Protein AF-A0A0G4Q6E0-F1 (afdb_monomer)

Solvent-accessible surface area (backbone atoms only — not comparable to full-atom values): 7540 Å² total; per-residue (Å²): 118,70,74,59,58,55,54,55,53,54,53,51,54,59,53,60,70,66,65,70,66,86,68,50,73,67,56,51,50,53,52,49,54,53,52,50,50,53,50,50,51,50,53,50,53,58,53,57,72,59,36,52,79,73,38,80,75,45,72,81,55,97,50,34,34,29,30,44,31,79,20,40,100,89,38,80,24,28,22,29,42,37,28,70,86,79,67,46,70,47,79,76,41,99,33,49,51,84,78,63,84,78,82,88,77,86,81,61,96,55,90,90,60,80,91,73,82,85,53,84,84,130

Organism: NCBI:txid102862

Foldseek 3Di:
DVVVVVVVVVVVVVVVVVPPDDDDPVVVVVVVVVVVVVVVVVVVVVLQVQWDDWDFLADPDPFWTKTFTSDHPVGQGFIWITGNVVRDIDTDGPGDPNPDPDDQDDPDPDDPDDDDDDDDDD

Structure (mmCIF, N/CA/C/O backbone):
data_AF-A0A0G4Q6E0-F1
#
_entry.id   AF-A0A0G4Q6E0-F1
#
loop_
_atom_site.group_PDB
_atom_site.id
_atom_site.type_symbol
_atom_site.label_atom_id
_atom_site.label_alt_id
_atom_site.label_comp_id
_atom_site.label_asym_id
_atom_site.label_entity_id
_atom_site.label_seq_id
_atom_site.pdbx_PDB_ins_code
_atom_site.Cartn_x
_atom_site.Cartn_y
_atom_site.Cartn_z
_atom_site.occupancy
_atom_site.B_iso_or_equiv
_atom_site.auth_seq_id
_atom_site.auth_comp_id
_atom_site.auth_asym_id
_atom_site.auth_atom_id
_atom_site.pdbx_PDB_model_num
ATOM 1 N N . MET A 1 1 ? 33.350 49.111 47.808 1.00 51.72 1 MET A N 1
ATOM 2 C CA . MET A 1 1 ? 31.982 48.621 47.494 1.00 51.72 1 MET A CA 1
ATOM 3 C C . MET A 1 1 ? 31.881 47.788 46.207 1.00 51.72 1 MET A C 1
ATOM 5 O O . MET A 1 1 ? 31.004 46.934 46.146 1.00 51.72 1 MET A O 1
ATOM 9 N N . LEU A 1 2 ? 32.771 47.950 45.215 1.00 49.44 2 LEU A N 1
ATOM 10 C CA . LEU A 1 2 ? 32.735 47.181 43.955 1.00 49.44 2 LEU A CA 1
ATOM 11 C C . LEU A 1 2 ? 33.018 45.670 44.136 1.00 49.44 2 LEU A C 1
ATOM 13 O O . LEU A 1 2 ? 32.355 44.832 43.535 1.00 49.44 2 LEU A O 1
ATOM 17 N N . LEU A 1 3 ? 33.934 45.310 45.045 1.00 49.59 3 LEU A N 1
ATOM 18 C CA . LEU A 1 3 ? 34.341 43.916 45.288 1.00 49.59 3 LEU A CA 1
ATOM 19 C C . LEU A 1 3 ? 33.237 43.046 45.931 1.00 49.59 3 LEU A C 1
ATOM 21 O O . LEU A 1 3 ? 33.205 41.835 45.734 1.00 49.59 3 LEU A O 1
ATOM 25 N N . HIS A 1 4 ? 32.314 43.656 46.685 1.00 48.09 4 HIS A N 1
ATOM 26 C CA . HIS A 1 4 ? 31.162 42.956 47.271 1.00 48.09 4 HIS A CA 1
ATOM 27 C C . HIS A 1 4 ? 30.091 42.647 46.216 1.00 48.09 4 HIS A C 1
ATOM 29 O O . HIS A 1 4 ? 29.532 41.556 46.215 1.00 48.09 4 HIS A O 1
ATOM 35 N N . ARG A 1 5 ? 29.851 43.562 45.267 1.00 51.72 5 ARG A N 1
ATOM 36 C CA . ARG A 1 5 ? 28.862 43.379 44.189 1.00 51.72 5 ARG A CA 1
ATOM 37 C C . ARG A 1 5 ? 29.201 42.191 43.276 1.00 51.72 5 ARG A C 1
ATOM 39 O O . ARG A 1 5 ? 28.297 41.476 42.862 1.00 51.72 5 ARG A O 1
ATOM 46 N N . ILE A 1 6 ? 30.489 41.940 43.030 1.00 54.41 6 ILE A N 1
ATOM 47 C CA . ILE A 1 6 ? 30.963 40.829 42.186 1.00 54.41 6 ILE A CA 1
ATOM 48 C C . ILE A 1 6 ? 30.814 39.472 42.900 1.00 54.41 6 ILE A C 1
ATOM 50 O O . ILE A 1 6 ? 30.356 38.507 42.291 1.00 54.41 6 ILE A O 1
ATOM 54 N N . LYS A 1 7 ? 31.122 39.400 44.205 1.00 53.53 7 LYS A N 1
ATOM 55 C CA . LYS A 1 7 ? 31.004 38.160 44.997 1.00 53.53 7 LYS A CA 1
ATOM 56 C C . LYS A 1 7 ? 29.558 37.680 45.147 1.00 53.53 7 LYS A C 1
ATOM 58 O O . LYS A 1 7 ? 29.312 36.485 45.028 1.00 53.53 7 LYS A O 1
ATOM 63 N N . PHE A 1 8 ? 28.607 38.594 45.351 1.00 56.28 8 PHE A N 1
ATOM 64 C CA . PHE A 1 8 ? 27.185 38.239 45.437 1.00 56.28 8 PHE A CA 1
ATOM 65 C C . PHE A 1 8 ? 26.609 37.785 44.090 1.00 56.28 8 PHE A C 1
ATOM 67 O O . PHE A 1 8 ? 25.818 36.847 44.059 1.00 56.28 8 PHE A O 1
ATOM 74 N N . SER A 1 9 ? 27.045 38.394 42.982 1.00 55.56 9 SER A N 1
ATOM 75 C CA . SER A 1 9 ? 26.592 38.008 41.640 1.00 55.56 9 SER A CA 1
ATOM 76 C C . SER A 1 9 ? 27.061 36.595 41.259 1.00 55.56 9 SER A C 1
ATOM 78 O O . SER A 1 9 ? 26.274 35.787 40.774 1.00 55.56 9 SER A O 1
ATOM 80 N N . LEU A 1 10 ? 28.316 36.246 41.571 1.00 56.19 10 LEU A N 1
ATOM 81 C CA . LEU A 1 10 ? 28.846 34.892 41.355 1.00 56.19 10 LEU A CA 1
ATOM 82 C C . LEU A 1 10 ? 28.167 33.840 42.251 1.00 56.19 10 LEU A C 1
ATOM 84 O O . LEU A 1 10 ? 27.882 32.742 41.778 1.00 56.19 10 LEU A O 1
ATOM 88 N N . LEU A 1 11 ? 27.847 34.173 43.509 1.00 57.12 11 LEU A N 1
ATOM 89 C CA . LEU A 1 11 ? 27.138 33.259 44.419 1.00 57.12 11 LEU A CA 1
ATOM 90 C C . LEU A 1 11 ? 25.720 32.920 43.925 1.00 57.12 11 LEU A C 1
ATOM 92 O O . LEU A 1 11 ? 25.272 31.781 44.056 1.00 57.12 11 LEU A O 1
ATOM 96 N N . PHE A 1 12 ? 25.023 33.896 43.336 1.00 56.38 12 PHE A N 1
ATOM 97 C CA . PHE A 1 12 ? 23.688 33.692 42.772 1.00 56.38 12 PHE A CA 1
ATOM 98 C C . PHE A 1 12 ? 23.707 32.781 41.539 1.00 56.38 12 PHE A C 1
ATOM 100 O O . PHE A 1 12 ? 22.831 31.929 41.401 1.00 56.38 12 PHE A O 1
ATOM 107 N N . ILE A 1 13 ? 24.722 32.908 40.680 1.00 56.03 13 ILE A N 1
ATOM 108 C CA . ILE A 1 13 ? 24.857 32.077 39.475 1.00 56.03 13 ILE A CA 1
ATOM 109 C C . ILE A 1 13 ? 25.169 30.617 39.847 1.00 56.03 13 ILE A C 1
ATOM 111 O O . ILE A 1 13 ? 24.538 29.711 39.308 1.00 56.03 13 ILE A O 1
ATOM 115 N N . PHE A 1 14 ? 26.058 30.375 40.820 1.00 53.25 14 PHE A N 1
ATOM 116 C CA . PHE A 1 14 ? 26.365 29.015 41.294 1.00 53.25 14 PHE A CA 1
ATOM 117 C C . PHE A 1 14 ? 25.177 28.337 41.999 1.00 53.25 14 PHE A C 1
ATOM 119 O O . PHE A 1 14 ? 24.972 27.134 41.838 1.00 53.25 14 PHE A O 1
ATOM 126 N N . SER A 1 15 ? 24.366 29.100 42.741 1.00 53.88 15 SER A N 1
ATOM 127 C CA . SER A 1 15 ? 23.133 28.594 43.363 1.00 53.88 15 SER A CA 1
ATOM 128 C C . SER A 1 15 ? 22.083 28.207 42.313 1.00 53.88 15 SER A C 1
ATOM 130 O O . SER A 1 15 ? 21.499 27.126 42.383 1.00 53.88 15 SER A O 1
ATOM 132 N N . ALA A 1 16 ? 21.902 29.032 41.274 1.00 53.16 16 ALA A N 1
ATOM 133 C CA . ALA A 1 16 ? 20.929 28.770 40.215 1.00 53.16 16 ALA A CA 1
ATOM 134 C C . ALA A 1 16 ? 21.258 27.512 39.385 1.00 53.16 16 ALA A C 1
ATOM 136 O O . ALA A 1 16 ? 20.342 26.818 38.949 1.00 53.16 16 ALA A O 1
ATOM 137 N N . THR A 1 17 ? 22.540 27.164 39.213 1.00 55.22 17 THR A N 1
ATOM 138 C CA . THR A 1 17 ? 22.948 25.932 38.509 1.00 55.22 17 THR A CA 1
ATOM 139 C C . THR A 1 17 ? 22.796 24.648 39.330 1.00 55.22 17 THR A C 1
ATOM 141 O O . THR A 1 17 ? 22.847 23.566 38.756 1.00 55.22 17 THR A O 1
ATOM 144 N N . LEU A 1 18 ? 22.604 24.743 40.652 1.00 49.38 18 LEU A N 1
ATOM 145 C CA . LEU A 1 18 ? 22.379 23.586 41.535 1.00 49.38 18 LEU A CA 1
ATOM 146 C C . LEU A 1 18 ? 20.887 23.263 41.734 1.00 49.38 18 LEU A C 1
ATOM 148 O O . LEU A 1 18 ? 20.552 22.208 42.267 1.00 49.38 18 LEU A O 1
ATOM 152 N N . LEU A 1 19 ? 19.990 24.155 41.299 1.00 48.94 19 LEU A N 1
ATOM 153 C CA . LEU A 1 19 ? 18.532 24.015 41.407 1.00 48.94 19 LEU A CA 1
ATOM 154 C C . LEU A 1 19 ? 17.880 23.288 40.217 1.00 48.94 19 LEU A C 1
ATOM 156 O O . LEU A 1 19 ? 16.662 23.110 40.205 1.00 48.94 19 LEU A O 1
ATOM 160 N N . THR A 1 20 ? 18.656 22.801 39.244 1.00 58.06 20 THR A N 1
ATOM 161 C CA . THR A 1 20 ? 18.183 21.789 38.287 1.00 58.06 20 THR A CA 1
ATOM 162 C C . THR A 1 20 ? 18.059 20.454 39.022 1.00 58.06 20 THR A C 1
ATOM 164 O O . THR A 1 20 ? 18.972 19.634 39.049 1.00 58.06 20 THR A O 1
ATOM 167 N N . GLY A 1 21 ? 16.926 20.284 39.707 1.00 60.31 21 GLY A N 1
ATOM 168 C CA . GLY A 1 21 ? 16.649 19.168 40.604 1.00 60.31 21 GLY A CA 1
ATOM 169 C C . GLY A 1 21 ? 17.029 17.799 40.033 1.00 60.31 21 GLY A C 1
ATOM 170 O O . GLY A 1 21 ? 16.817 17.499 38.856 1.00 60.31 21 GLY A O 1
ATOM 171 N N . CYS A 1 22 ? 17.573 16.944 40.899 1.00 71.94 22 CYS A N 1
ATOM 172 C CA . CYS A 1 22 ? 17.751 15.523 40.629 1.00 71.94 22 CYS A CA 1
ATOM 173 C C . CYS A 1 22 ? 16.391 14.885 40.324 1.00 71.94 22 CYS A C 1
ATOM 175 O O . CYS A 1 22 ? 15.681 14.466 41.233 1.00 71.94 22 CYS A O 1
ATOM 177 N N . LEU A 1 23 ? 16.043 14.794 39.041 1.00 76.19 23 LEU A N 1
ATOM 178 C CA . LEU A 1 23 ? 14.907 13.998 38.585 1.00 76.19 23 LEU A CA 1
ATOM 179 C C . LEU A 1 23 ? 15.029 12.570 39.131 1.00 76.19 23 LEU A C 1
ATOM 181 O O . LEU A 1 23 ? 16.123 11.985 39.126 1.00 76.19 23 LEU A O 1
ATOM 185 N N . SER A 1 24 ? 13.908 11.996 39.559 1.00 84.31 24 SER A N 1
ATOM 186 C CA . SER A 1 24 ? 13.842 10.582 39.913 1.00 84.31 24 SER A CA 1
ATOM 187 C C . SER A 1 24 ? 14.212 9.721 38.701 1.00 84.31 24 SER A C 1
ATOM 189 O O . SER A 1 24 ? 14.048 10.122 37.545 1.00 84.31 24 SER A O 1
ATOM 191 N N . LEU A 1 25 ? 14.698 8.500 38.940 1.00 86.12 25 LEU A N 1
ATOM 192 C CA . LEU A 1 25 ? 15.030 7.568 37.852 1.00 86.12 25 LEU A CA 1
ATOM 193 C C . LEU A 1 25 ? 13.840 7.336 36.907 1.00 86.12 25 LEU A C 1
ATOM 195 O O . LEU A 1 25 ? 14.031 7.209 35.699 1.00 86.12 25 LEU A O 1
ATOM 199 N N . LYS A 1 26 ? 12.614 7.348 37.446 1.00 88.44 26 LYS A N 1
ATOM 200 C CA . LYS A 1 26 ? 11.374 7.201 36.679 1.00 88.44 26 LYS A CA 1
ATOM 201 C C . LYS A 1 26 ? 11.140 8.379 35.730 1.00 88.44 26 LYS A C 1
ATOM 203 O O . LYS A 1 26 ? 10.820 8.161 34.567 1.00 88.44 26 LYS A O 1
ATOM 208 N N . GLU A 1 27 ? 11.332 9.609 36.199 1.00 90.81 27 GLU A N 1
ATOM 209 C CA . GLU A 1 27 ? 11.192 10.811 35.365 1.00 90.81 27 GLU A CA 1
ATOM 210 C C . GLU A 1 27 ? 12.275 10.867 34.285 1.00 90.81 27 GLU A C 1
ATOM 212 O O . GLU A 1 27 ? 11.970 11.137 33.125 1.00 90.81 27 GLU A O 1
ATOM 217 N N . LYS A 1 28 ? 13.524 10.517 34.625 1.00 89.44 28 LYS A N 1
ATOM 218 C CA . LYS A 1 28 ? 14.618 10.418 33.642 1.00 89.44 28 LYS A CA 1
ATOM 219 C C . LYS A 1 28 ? 14.318 9.384 32.555 1.00 89.44 28 LYS A C 1
ATOM 221 O O . LYS A 1 28 ? 14.545 9.657 31.380 1.00 89.44 28 LYS A O 1
ATOM 226 N N . ALA A 1 29 ? 13.786 8.219 32.930 1.00 91.94 29 ALA A N 1
ATOM 227 C CA . ALA A 1 29 ? 13.405 7.177 31.978 1.00 91.94 29 ALA A CA 1
ATOM 228 C C . ALA A 1 29 ? 12.250 7.617 31.064 1.00 91.94 29 ALA A C 1
ATOM 230 O O . ALA A 1 29 ? 12.307 7.376 29.861 1.00 91.94 29 ALA A O 1
ATOM 231 N N . ALA A 1 30 ? 11.236 8.299 31.610 1.00 94.19 30 ALA A N 1
ATOM 232 C CA . ALA A 1 30 ? 10.120 8.825 30.825 1.00 94.19 30 ALA A CA 1
ATOM 233 C C . ALA A 1 30 ? 10.578 9.888 29.813 1.00 94.19 30 ALA A C 1
ATOM 235 O O . ALA A 1 30 ? 10.210 9.816 28.643 1.00 94.19 30 ALA A O 1
ATOM 236 N N . ILE A 1 31 ? 11.438 10.821 30.236 1.00 93.94 31 ILE A N 1
ATOM 237 C CA . ILE A 1 31 ? 12.017 11.842 29.350 1.00 93.94 31 ILE A CA 1
ATOM 238 C C . ILE A 1 31 ? 12.843 11.187 28.242 1.00 93.94 31 ILE A C 1
ATOM 240 O O . ILE A 1 31 ? 12.679 11.541 27.077 1.00 93.94 31 ILE A O 1
ATOM 244 N N . LYS A 1 32 ? 13.687 10.203 28.579 1.00 95.06 32 LYS A N 1
ATOM 245 C CA . LYS A 1 32 ? 14.478 9.474 27.583 1.00 95.06 32 LYS A CA 1
ATOM 246 C C . LYS A 1 32 ? 13.589 8.742 26.576 1.00 95.06 32 LYS A C 1
ATOM 248 O O . LYS A 1 32 ? 13.855 8.817 25.386 1.00 95.06 32 LYS A O 1
ATOM 253 N N . ALA A 1 33 ? 12.531 8.066 27.025 1.00 95.81 33 ALA A N 1
ATOM 254 C CA . ALA A 1 33 ? 11.618 7.362 26.125 1.00 95.81 33 ALA A CA 1
ATOM 255 C C . ALA A 1 33 ? 10.920 8.318 25.145 1.00 95.81 33 ALA A C 1
ATOM 257 O O . ALA A 1 33 ? 10.745 7.984 23.975 1.00 95.81 33 ALA A O 1
ATOM 258 N N . GLU A 1 34 ? 10.544 9.512 25.604 1.00 96.31 34 GLU A N 1
ATOM 259 C CA . GLU A 1 34 ? 9.942 10.523 24.736 1.00 96.31 34 GLU A CA 1
ATOM 260 C C . GLU A 1 34 ? 10.963 11.105 23.747 1.00 96.31 34 GLU A C 1
ATOM 262 O O . GLU A 1 34 ? 10.671 11.231 22.560 1.00 96.31 34 GLU A O 1
ATOM 267 N N . GLN A 1 35 ? 12.193 11.368 24.200 1.00 96.12 35 GLN A N 1
ATOM 268 C CA . GLN A 1 35 ? 13.301 11.764 23.325 1.00 96.12 35 GLN A CA 1
ATOM 269 C C . GLN A 1 35 ? 13.605 10.696 22.264 1.00 96.12 35 GLN A C 1
ATOM 271 O O . GLN A 1 35 ? 13.754 11.034 21.092 1.00 96.12 35 GLN A O 1
ATOM 276 N N . ASP A 1 36 ? 13.634 9.418 22.649 1.00 97.00 36 ASP A N 1
ATOM 277 C CA . ASP A 1 36 ? 13.865 8.294 21.739 1.00 97.00 36 ASP A CA 1
ATOM 278 C C . ASP A 1 36 ? 12.747 8.206 20.680 1.00 97.00 36 ASP A C 1
ATOM 280 O O . ASP A 1 36 ? 13.034 7.988 19.505 1.00 97.00 36 ASP A O 1
ATOM 284 N N . LYS A 1 37 ? 11.476 8.435 21.048 1.00 97.44 37 LYS A N 1
ATOM 285 C CA . LYS A 1 37 ? 10.360 8.496 20.083 1.00 97.44 37 LYS A CA 1
ATOM 286 C C . LYS A 1 37 ? 10.498 9.660 19.106 1.00 97.44 37 LYS A C 1
ATOM 288 O O . LYS A 1 37 ? 10.272 9.472 17.912 1.00 97.44 37 LYS A O 1
ATOM 293 N N . ILE A 1 38 ? 10.855 10.848 19.598 1.00 96.69 38 ILE A N 1
ATOM 294 C CA . ILE A 1 38 ? 11.080 12.033 18.756 1.00 96.69 38 ILE A CA 1
ATOM 295 C C . ILE A 1 38 ? 12.213 11.755 17.764 1.00 96.69 38 ILE A C 1
ATOM 297 O O . ILE A 1 38 ? 12.085 12.044 16.574 1.00 96.69 38 ILE A O 1
ATOM 301 N N . GLU A 1 39 ? 13.299 11.142 18.230 1.00 96.88 39 GLU A N 1
ATOM 302 C CA . GLU A 1 39 ? 14.429 10.780 17.379 1.00 96.88 39 GLU A CA 1
ATOM 303 C C . GLU A 1 39 ? 14.049 9.698 16.357 1.00 96.88 39 GLU A C 1
ATOM 305 O O . GLU A 1 39 ? 14.358 9.838 15.176 1.00 96.88 39 GLU A O 1
ATOM 310 N N . GLN A 1 40 ? 13.285 8.673 16.747 1.00 96.50 40 GLN A N 1
ATOM 311 C CA . GLN A 1 40 ? 12.748 7.680 15.808 1.00 96.50 40 GLN A CA 1
ATOM 312 C C . GLN A 1 40 ? 11.854 8.320 14.738 1.00 96.50 40 GLN A C 1
ATOM 314 O O . GLN A 1 40 ? 11.960 7.982 13.559 1.00 96.50 40 GLN A O 1
ATOM 319 N N . GLN A 1 41 ? 10.991 9.267 15.118 1.00 96.31 41 GLN A N 1
ATOM 320 C CA . GLN A 1 41 ? 10.158 10.008 14.169 1.00 96.31 41 GLN A CA 1
ATOM 321 C C . GLN A 1 41 ? 11.005 10.849 13.212 1.00 96.31 41 GLN A C 1
ATOM 323 O O . GLN A 1 41 ? 10.724 10.873 12.012 1.00 96.31 41 GLN A O 1
ATOM 328 N N . ARG A 1 42 ? 12.062 11.496 13.714 1.00 96.62 42 ARG A N 1
ATOM 329 C CA . ARG A 1 42 ? 13.015 12.255 12.898 1.00 96.62 42 ARG A CA 1
ATOM 330 C C . ARG A 1 42 ? 13.724 11.354 11.892 1.00 96.62 42 ARG A C 1
ATOM 332 O O . ARG A 1 42 ? 13.744 11.668 10.705 1.00 96.62 42 ARG A O 1
ATOM 339 N N . GLN A 1 43 ? 14.253 10.222 12.344 1.00 94.94 43 GLN A N 1
ATOM 340 C CA . GLN A 1 43 ? 14.925 9.247 11.486 1.00 94.94 43 GLN A CA 1
ATOM 341 C C . GLN A 1 43 ? 13.978 8.687 10.424 1.00 94.94 43 GLN A C 1
ATOM 343 O O . GLN A 1 43 ? 14.348 8.601 9.254 1.00 94.94 43 GLN A O 1
ATOM 348 N N . LEU A 1 44 ? 12.734 8.372 10.798 1.00 91.88 44 LEU A N 1
ATOM 349 C CA . LEU A 1 44 ? 11.711 7.934 9.852 1.00 91.88 44 LEU A CA 1
ATOM 350 C C . LEU A 1 44 ? 11.369 9.030 8.831 1.00 91.88 44 LEU A C 1
ATOM 352 O O . LEU A 1 44 ? 11.169 8.724 7.656 1.00 91.88 44 LEU A O 1
ATOM 356 N N . ALA A 1 45 ? 11.310 10.297 9.246 1.00 94.38 45 ALA A N 1
ATOM 357 C CA . ALA A 1 45 ? 11.060 11.420 8.346 1.00 94.38 45 ALA A CA 1
ATOM 358 C C . ALA A 1 45 ? 12.208 11.621 7.346 1.00 94.38 45 ALA A C 1
ATOM 360 O O . ALA A 1 45 ? 11.948 11.799 6.158 1.00 94.38 45 ALA A O 1
ATOM 361 N N . GLU A 1 46 ? 13.465 11.537 7.791 1.00 94.44 46 GLU A N 1
ATOM 362 C CA . GLU A 1 46 ? 14.623 11.579 6.891 1.00 94.44 46 GLU A CA 1
ATOM 363 C C . GLU A 1 46 ? 14.644 10.376 5.942 1.00 94.44 46 GLU A C 1
ATOM 365 O O . GLU A 1 46 ? 14.849 10.545 4.742 1.00 94.44 46 GLU A O 1
ATOM 370 N N . LEU A 1 47 ? 14.339 9.171 6.437 1.00 91.50 47 LEU A N 1
ATOM 371 C CA . LEU A 1 47 ? 14.226 7.979 5.598 1.00 91.50 47 LEU A CA 1
ATOM 372 C C . LEU A 1 47 ? 13.147 8.153 4.522 1.00 91.50 47 LEU A C 1
ATOM 374 O O . LEU A 1 47 ? 13.394 7.842 3.358 1.00 91.50 47 LEU A O 1
ATOM 378 N N . ARG A 1 48 ? 11.978 8.701 4.872 1.00 92.94 48 ARG A N 1
ATOM 379 C CA . ARG A 1 48 ? 10.877 8.939 3.924 1.00 92.94 48 ARG A CA 1
ATOM 380 C C . ARG A 1 48 ? 11.270 9.842 2.759 1.00 92.94 48 ARG A C 1
ATOM 382 O O . ARG A 1 48 ? 10.810 9.605 1.648 1.00 92.94 48 ARG A O 1
ATOM 389 N N . LYS A 1 49 ? 12.158 10.820 2.974 1.00 94.81 49 LYS A N 1
ATOM 390 C CA . LYS A 1 49 ? 12.671 11.684 1.892 1.00 94.81 49 LYS A CA 1
ATOM 391 C C . LYS A 1 49 ? 13.465 10.914 0.837 1.00 94.81 49 LYS A C 1
ATOM 393 O O . LYS A 1 49 ? 13.616 11.396 -0.277 1.00 94.81 49 LYS A O 1
ATOM 398 N N . THR A 1 50 ? 13.989 9.741 1.189 1.00 95.75 50 THR A N 1
ATOM 399 C CA . THR A 1 50 ? 14.776 8.899 0.277 1.00 95.75 50 THR A CA 1
ATOM 400 C C . THR A 1 50 ? 13.924 7.932 -0.542 1.00 95.75 50 THR A C 1
ATOM 402 O O . THR A 1 50 ? 14.458 7.246 -1.415 1.00 95.75 50 THR A O 1
ATOM 405 N N . 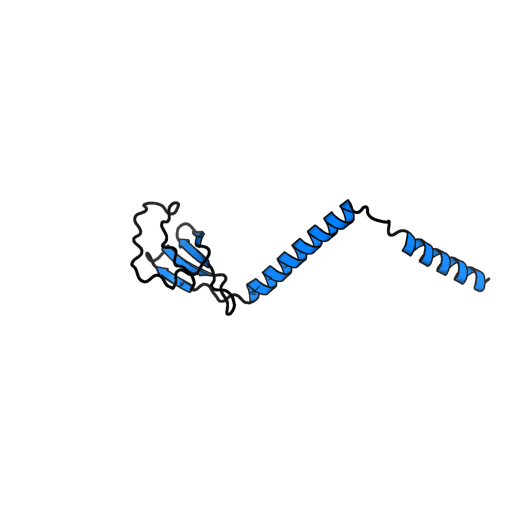PHE A 1 51 ? 12.624 7.821 -0.250 1.00 95.81 51 PHE A N 1
ATOM 406 C CA . PHE A 1 51 ? 11.754 6.896 -0.964 1.00 95.81 51 PHE A CA 1
ATOM 407 C C . PHE A 1 51 ? 11.531 7.344 -2.402 1.00 95.81 51 PHE A C 1
ATOM 409 O O . PHE A 1 51 ? 11.368 8.526 -2.701 1.00 95.81 51 PHE A O 1
ATOM 416 N N . LYS A 1 52 ? 11.521 6.364 -3.302 1.00 96.19 52 LYS A N 1
ATOM 417 C CA . LYS A 1 52 ? 11.171 6.581 -4.701 1.00 96.19 52 LYS A CA 1
ATOM 418 C C . LYS A 1 52 ? 9.652 6.781 -4.828 1.00 96.19 52 LYS A C 1
ATOM 420 O O . LYS A 1 52 ? 8.905 6.317 -3.962 1.00 96.19 52 LYS A O 1
ATOM 425 N N . PRO A 1 53 ? 9.180 7.458 -5.892 1.00 97.06 53 PRO A N 1
ATOM 426 C CA . PRO A 1 53 ? 7.751 7.591 -6.151 1.00 97.06 53 PRO A CA 1
ATOM 427 C C . PRO A 1 53 ? 7.056 6.221 -6.238 1.00 97.06 53 PRO A C 1
ATOM 429 O O . PRO A 1 53 ? 7.675 5.280 -6.744 1.00 97.06 53 PRO A O 1
ATOM 432 N N . PRO A 1 54 ? 5.787 6.105 -5.803 1.00 96.31 54 PRO A N 1
ATOM 433 C CA . PRO A 1 54 ? 4.987 4.898 -5.983 1.00 96.31 54 PRO A CA 1
ATOM 434 C C . PRO A 1 54 ? 4.996 4.395 -7.428 1.00 96.31 54 PRO A C 1
ATOM 436 O O . PRO A 1 54 ? 4.842 5.175 -8.370 1.00 96.31 54 PRO A O 1
ATOM 439 N N . VAL A 1 55 ? 5.139 3.083 -7.605 1.00 95.38 55 VAL A N 1
ATOM 440 C CA . VAL A 1 55 ? 5.134 2.440 -8.928 1.00 95.38 55 VAL A CA 1
ATOM 441 C C . VAL A 1 55 ? 3.971 1.471 -9.006 1.00 95.38 55 VAL A C 1
ATOM 443 O O . VAL A 1 55 ? 3.834 0.619 -8.136 1.00 95.38 55 VAL A O 1
ATOM 446 N N . VAL A 1 56 ? 3.149 1.558 -10.053 1.00 94.50 56 VAL A N 1
ATOM 447 C CA . VAL A 1 56 ? 2.087 0.571 -10.296 1.00 94.50 56 VAL A CA 1
ATOM 448 C C . VAL A 1 56 ? 2.726 -0.751 -10.715 1.00 94.50 56 VAL A C 1
ATOM 450 O O . VAL A 1 56 ? 3.392 -0.816 -11.745 1.00 94.50 56 VAL A O 1
ATOM 453 N N . ILE A 1 57 ? 2.505 -1.802 -9.927 1.00 90.81 57 ILE A N 1
ATOM 454 C CA . ILE A 1 57 ? 3.083 -3.137 -10.157 1.00 90.81 57 ILE A CA 1
ATOM 455 C C . ILE A 1 57 ? 2.068 -4.139 -10.702 1.00 90.81 57 ILE A C 1
ATOM 457 O O . ILE A 1 57 ? 2.447 -5.144 -11.298 1.00 90.81 57 ILE A O 1
ATOM 461 N N . TYR A 1 58 ? 0.775 -3.868 -10.524 1.00 89.62 58 TYR A N 1
ATOM 462 C CA . TYR A 1 58 ? -0.296 -4.663 -11.108 1.00 89.62 58 TYR A CA 1
ATOM 463 C C . TYR A 1 58 ? -1.558 -3.820 -11.250 1.00 89.62 58 TYR A C 1
ATOM 465 O O . TYR A 1 58 ? -1.901 -3.064 -10.345 1.00 89.62 58 TYR A O 1
ATOM 473 N N . ARG A 1 59 ? -2.280 -3.969 -12.359 1.00 91.38 59 ARG A N 1
ATOM 474 C CA . ARG A 1 59 ? -3.539 -3.261 -12.606 1.00 91.38 59 ARG A CA 1
ATOM 475 C C . ARG A 1 59 ? -4.673 -4.268 -12.755 1.00 91.38 59 ARG A C 1
ATOM 477 O O . ARG A 1 59 ? -4.565 -5.179 -13.569 1.00 91.38 59 ARG A O 1
ATOM 484 N N . ILE A 1 60 ? -5.732 -4.102 -11.963 1.00 89.19 60 ILE A N 1
ATOM 485 C CA . ILE A 1 60 ? -6.966 -4.888 -12.094 1.00 89.19 60 ILE A CA 1
ATOM 486 C C . ILE A 1 60 ? -7.831 -4.254 -13.189 1.00 89.19 60 ILE A C 1
ATOM 488 O O . ILE A 1 60 ? -8.247 -4.944 -14.115 1.00 89.19 60 ILE A O 1
ATOM 492 N N . ASP A 1 61 ? -8.042 -2.938 -13.103 1.00 90.75 61 ASP A N 1
ATOM 493 C CA . ASP A 1 61 ? -8.766 -2.120 -14.082 1.00 90.75 61 ASP A CA 1
ATOM 494 C C . ASP A 1 61 ? -8.324 -0.640 -14.013 1.00 90.75 61 ASP A C 1
ATOM 496 O O . ASP A 1 61 ? -7.255 -0.316 -13.486 1.00 90.75 61 ASP A O 1
ATOM 500 N N . GLU A 1 62 ? -9.105 0.271 -14.598 1.00 95.31 62 GLU A N 1
ATOM 501 C CA . GLU A 1 62 ? -8.819 1.710 -14.619 1.00 95.31 62 GLU A CA 1
ATOM 502 C C . GLU A 1 62 ? -8.626 2.304 -13.215 1.00 95.31 62 GLU A C 1
ATOM 504 O O . GLU A 1 62 ? -7.706 3.097 -13.000 1.00 95.31 62 GLU A O 1
ATOM 509 N N . HIS A 1 63 ? -9.437 1.877 -12.246 1.00 94.69 63 HIS A N 1
ATOM 510 C CA . HIS A 1 63 ? -9.489 2.482 -10.920 1.00 94.69 63 HIS A CA 1
ATOM 511 C C . HIS A 1 63 ? -8.761 1.672 -9.855 1.00 94.69 63 HIS A C 1
ATOM 513 O O . HIS A 1 63 ? -8.274 2.264 -8.892 1.00 94.69 63 HIS A O 1
ATOM 519 N N . ARG A 1 64 ? -8.662 0.349 -10.033 1.00 92.69 64 ARG A N 1
ATOM 520 C CA . ARG A 1 64 ? -8.122 -0.584 -9.041 1.00 92.69 64 ARG A CA 1
ATOM 521 C C . ARG A 1 64 ? -6.760 -1.124 -9.449 1.00 92.69 64 ARG A C 1
ATOM 523 O O . ARG A 1 64 ? -6.599 -1.747 -10.505 1.00 92.69 64 ARG A O 1
ATOM 530 N N . PHE A 1 65 ? -5.759 -0.905 -8.606 1.00 93.25 65 PHE A N 1
ATOM 531 C CA . PHE A 1 65 ? -4.380 -1.291 -8.895 1.00 93.25 65 PHE A CA 1
ATOM 532 C C . PHE A 1 65 ? -3.534 -1.432 -7.630 1.00 93.25 65 PHE A C 1
ATOM 534 O O . PHE A 1 65 ? -3.845 -0.885 -6.574 1.00 93.25 65 PHE A O 1
ATOM 541 N N . PHE A 1 66 ? -2.426 -2.154 -7.761 1.00 92.75 66 PHE A N 1
ATOM 542 C CA . PHE A 1 66 ? -1.426 -2.309 -6.719 1.00 92.75 66 PHE A CA 1
ATOM 543 C C . PHE A 1 66 ? -0.197 -1.470 -7.020 1.00 92.75 66 PHE A C 1
ATOM 545 O O . PHE A 1 66 ? 0.259 -1.404 -8.168 1.00 92.75 66 PHE A O 1
ATOM 552 N N . THR A 1 67 ? 0.364 -0.879 -5.976 1.00 95.62 67 THR A N 1
ATOM 553 C CA . THR A 1 67 ? 1.594 -0.092 -6.029 1.00 95.62 67 THR A CA 1
ATOM 554 C C . THR A 1 67 ? 2.673 -0.698 -5.146 1.00 95.62 67 THR A C 1
ATOM 556 O O . THR A 1 67 ? 2.387 -1.306 -4.115 1.00 95.62 67 THR A O 1
ATOM 559 N N . LEU A 1 68 ? 3.927 -0.519 -5.559 1.00 95.06 68 LEU A N 1
ATOM 560 C CA . LEU A 1 68 ? 5.086 -0.625 -4.686 1.00 95.06 68 LEU A CA 1
ATOM 561 C C . LEU A 1 68 ? 5.393 0.759 -4.121 1.00 95.06 68 LEU A C 1
ATOM 563 O O . LEU A 1 68 ? 5.621 1.702 -4.883 1.00 95.06 68 LEU A O 1
ATOM 567 N N . GLU A 1 69 ? 5.424 0.864 -2.798 1.00 96.56 69 GLU A N 1
ATOM 568 C CA . GLU A 1 69 ? 5.641 2.121 -2.086 1.00 96.56 69 GLU A CA 1
ATOM 569 C C . GLU A 1 69 ? 6.643 1.958 -0.947 1.00 96.56 69 GLU A C 1
ATOM 571 O O . GLU A 1 69 ? 7.032 0.849 -0.579 1.00 96.56 69 GLU A O 1
ATOM 576 N N . GLU A 1 70 ? 7.078 3.089 -0.394 1.00 95.19 70 GLU A N 1
ATOM 577 C CA . GLU A 1 70 ? 8.061 3.155 0.690 1.00 95.19 70 GLU A CA 1
ATOM 578 C C . GLU A 1 70 ? 9.368 2.381 0.427 1.00 95.19 70 GLU A C 1
ATOM 580 O O . GLU A 1 70 ? 9.987 1.844 1.354 1.00 95.19 70 GLU A 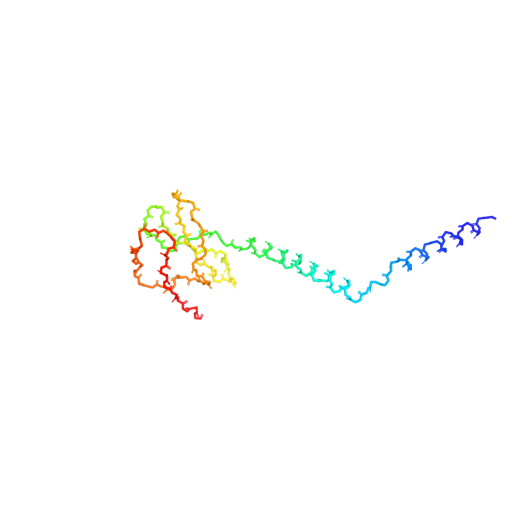O 1
ATOM 585 N N . PHE A 1 71 ? 9.785 2.316 -0.839 1.00 93.75 71 PHE A N 1
ATOM 586 C CA . PHE A 1 71 ? 10.999 1.635 -1.281 1.00 93.75 71 PHE A CA 1
ATOM 587 C C . PHE A 1 71 ? 12.100 2.634 -1.633 1.00 93.75 71 PHE A C 1
ATOM 589 O O . PHE A 1 71 ? 11.845 3.770 -2.038 1.00 93.75 71 PHE A O 1
ATOM 596 N N . ASN A 1 72 ? 13.347 2.201 -1.494 1.00 93.75 72 ASN A N 1
ATOM 597 C CA . ASN A 1 72 ? 14.527 2.932 -1.945 1.00 93.75 72 ASN A CA 1
ATOM 598 C C . ASN A 1 72 ? 15.644 1.930 -2.276 1.00 93.75 72 ASN A C 1
ATOM 600 O O . ASN A 1 72 ? 15.420 0.727 -2.324 1.00 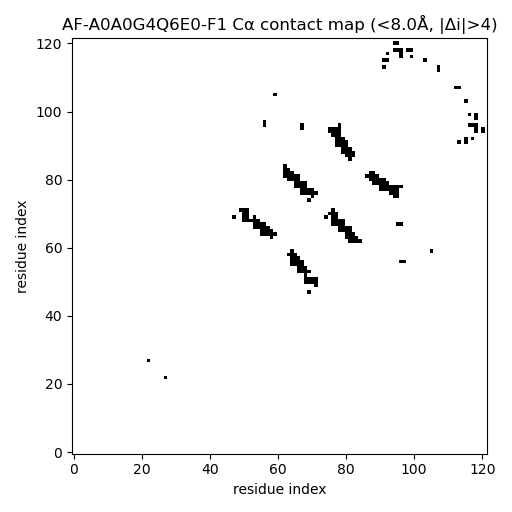93.75 72 ASN A O 1
ATOM 604 N N . GLU A 1 73 ? 16.864 2.408 -2.504 1.00 88.38 73 GLU A N 1
ATOM 605 C CA . GLU A 1 73 ? 18.006 1.537 -2.826 1.00 88.38 73 GLU A CA 1
ATOM 606 C C . GLU A 1 73 ? 18.376 0.545 -1.710 1.00 88.38 73 GLU A C 1
ATOM 608 O O . GLU A 1 73 ? 19.036 -0.451 -1.976 1.00 88.38 73 GLU A O 1
ATOM 613 N N . LYS A 1 74 ? 17.953 0.800 -0.465 1.00 87.38 74 LYS A N 1
ATOM 614 C CA . LYS A 1 74 ? 18.264 -0.014 0.721 1.00 87.38 74 LYS A CA 1
ATOM 615 C C . LYS A 1 74 ? 17.052 -0.773 1.274 1.00 87.38 74 LYS A C 1
ATOM 617 O O . LYS A 1 74 ? 17.192 -1.484 2.265 1.00 87.38 74 LYS A O 1
ATOM 622 N N . ARG A 1 75 ? 15.859 -0.585 0.700 1.00 86.25 75 ARG A N 1
ATOM 623 C CA . ARG A 1 75 ? 14.591 -1.112 1.216 1.00 86.25 75 ARG A CA 1
ATOM 624 C C . ARG A 1 75 ? 13.704 -1.562 0.070 1.00 86.25 75 ARG A C 1
ATOM 626 O O . ARG A 1 75 ? 13.375 -0.767 -0.804 1.00 86.25 75 ARG A O 1
ATOM 633 N N . GLU A 1 76 ? 13.247 -2.805 0.147 1.00 86.00 76 GLU A N 1
ATOM 634 C CA . GLU A 1 76 ? 12.444 -3.443 -0.901 1.00 86.00 76 GLU A CA 1
ATOM 635 C C . GLU A 1 76 ? 11.049 -2.832 -1.082 1.00 86.00 76 GLU A C 1
ATOM 637 O O . GLU A 1 76 ? 10.486 -2.934 -2.167 1.00 86.00 76 GLU A O 1
ATOM 642 N N . GLY A 1 77 ? 10.514 -2.166 -0.053 1.00 92.12 77 GLY A N 1
ATOM 643 C CA . GLY A 1 77 ? 9.196 -1.531 -0.071 1.00 92.12 77 GLY A CA 1
ATOM 644 C C . GLY A 1 77 ? 8.052 -2.432 0.366 1.00 92.12 77 GLY A C 1
ATOM 645 O O . GLY A 1 77 ? 8.240 -3.576 0.778 1.00 92.12 77 GLY A O 1
ATOM 646 N N . TYR A 1 78 ? 6.847 -1.882 0.270 1.00 93.50 78 TYR A N 1
ATOM 647 C CA . TYR A 1 78 ? 5.597 -2.548 0.611 1.00 93.50 78 TYR A CA 1
ATOM 648 C C . TYR A 1 78 ? 4.605 -2.469 -0.536 1.00 93.50 78 TYR A C 1
ATOM 650 O O . TYR A 1 78 ? 4.619 -1.524 -1.325 1.00 93.50 78 TYR A O 1
ATOM 658 N N . THR A 1 79 ? 3.718 -3.457 -0.592 1.00 93.00 79 THR A N 1
ATOM 659 C CA . THR A 1 79 ? 2.656 -3.492 -1.592 1.00 93.00 79 THR A CA 1
ATOM 660 C C . THR A 1 79 ? 1.381 -2.888 -1.019 1.00 93.00 79 THR A C 1
ATOM 662 O O . THR A 1 79 ? 0.919 -3.298 0.052 1.00 93.00 79 THR A O 1
ATOM 665 N N . PHE A 1 80 ? 0.800 -1.940 -1.748 1.00 94.81 80 PHE A N 1
ATOM 666 C CA . PHE A 1 80 ? -0.452 -1.269 -1.411 1.00 94.81 80 PHE A CA 1
ATOM 667 C C . PHE A 1 80 ? -1.519 -1.570 -2.456 1.00 94.81 80 PHE A C 1
ATOM 669 O O . PHE A 1 80 ? -1.212 -1.710 -3.638 1.00 94.81 80 PHE A O 1
ATOM 676 N N . TYR A 1 81 ? -2.770 -1.672 -2.015 1.00 93.81 81 TYR A N 1
ATOM 677 C CA . TYR A 1 81 ? -3.945 -1.639 -2.878 1.00 93.81 81 TYR A CA 1
ATOM 678 C C . TYR A 1 81 ? -4.470 -0.208 -2.974 1.00 93.81 81 TYR A C 1
ATOM 680 O O . TYR A 1 81 ? -4.477 0.513 -1.976 1.00 93.81 81 TYR A O 1
ATOM 688 N N . ASN A 1 82 ? -4.936 0.171 -4.163 1.00 95.69 82 ASN A N 1
ATOM 689 C CA . ASN A 1 82 ? -5.497 1.480 -4.454 1.00 95.69 82 ASN A CA 1
ATOM 690 C C . ASN A 1 82 ? -6.804 1.327 -5.230 1.00 95.69 82 ASN A C 1
ATOM 692 O O . ASN A 1 82 ? -6.850 0.572 -6.204 1.00 95.69 82 ASN A O 1
ATOM 696 N N . ASN A 1 83 ? -7.817 2.104 -4.853 1.00 95.25 83 ASN A N 1
ATOM 697 C CA . ASN A 1 83 ? -9.022 2.322 -5.645 1.00 95.25 83 ASN A CA 1
ATOM 698 C C . ASN A 1 83 ? -9.341 3.819 -5.700 1.00 95.25 83 ASN A C 1
ATOM 700 O O . ASN A 1 83 ? -9.661 4.436 -4.686 1.00 95.25 83 ASN A O 1
ATOM 704 N N . THR A 1 84 ? -9.282 4.413 -6.892 1.00 96.50 84 THR A N 1
ATOM 705 C CA . THR A 1 84 ? -9.514 5.856 -7.062 1.00 96.50 84 THR A CA 1
ATOM 706 C C . THR A 1 84 ? -10.983 6.268 -6.978 1.00 96.50 84 THR A C 1
ATOM 708 O O . THR A 1 84 ? -11.252 7.427 -6.678 1.00 96.50 84 THR A O 1
ATOM 711 N N . GLN A 1 85 ? -11.937 5.353 -7.183 1.00 95.38 85 GLN A N 1
ATOM 712 C CA . GLN A 1 85 ? -13.370 5.647 -7.031 1.00 95.38 85 GLN A CA 1
ATOM 713 C C . GLN A 1 85 ? -13.771 5.755 -5.560 1.00 95.38 85 GLN A C 1
ATOM 715 O O . GLN A 1 85 ? -14.531 6.643 -5.185 1.00 95.38 85 GLN A O 1
ATOM 720 N N . THR A 1 86 ? -13.252 4.853 -4.727 1.00 93.38 86 THR A N 1
ATOM 721 C CA . THR A 1 86 ? -13.558 4.800 -3.289 1.00 93.38 86 THR A CA 1
ATOM 722 C C . THR A 1 86 ? -12.527 5.533 -2.435 1.00 93.38 86 THR A C 1
ATOM 724 O O . THR A 1 86 ? -12.719 5.662 -1.230 1.00 93.38 86 THR A O 1
ATOM 727 N N . GLN A 1 87 ? -11.435 6.009 -3.046 1.00 94.75 87 GLN A N 1
ATOM 728 C CA . GLN A 1 87 ? -10.251 6.555 -2.372 1.00 94.75 87 GLN A CA 1
ATOM 729 C C . GLN A 1 87 ? -9.596 5.559 -1.400 1.00 94.75 87 GLN A C 1
ATOM 731 O O . GLN A 1 87 ? -8.869 5.957 -0.488 1.00 94.75 87 GLN A O 1
ATOM 736 N N . ALA A 1 88 ? -9.839 4.257 -1.582 1.00 93.31 88 ALA A N 1
ATOM 737 C CA . ALA A 1 88 ? -9.210 3.236 -0.764 1.00 93.31 88 ALA A CA 1
ATOM 738 C C . ALA A 1 88 ? -7.707 3.195 -1.052 1.00 93.31 88 ALA A C 1
ATOM 740 O O . ALA A 1 88 ? -7.286 3.108 -2.206 1.00 93.31 88 ALA A O 1
ATOM 741 N N . HIS A 1 89 ? -6.914 3.229 0.014 1.00 9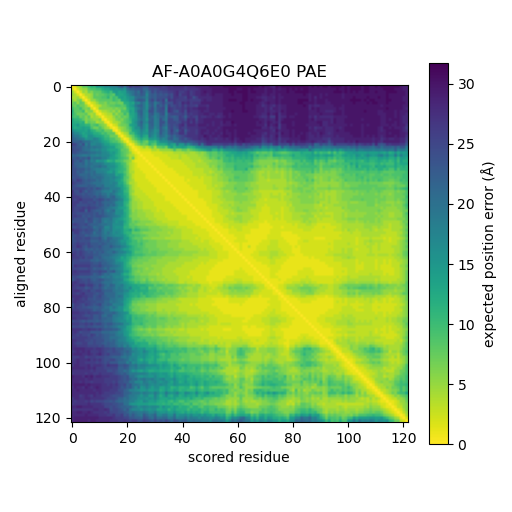5.75 89 HIS A N 1
ATOM 742 C CA . HIS A 1 89 ? -5.470 3.075 -0.035 1.00 95.75 89 HIS A CA 1
ATOM 743 C C . HIS A 1 89 ? -5.001 2.380 1.242 1.00 95.75 89 HIS A C 1
ATOM 745 O O . HIS A 1 89 ? -5.101 2.938 2.337 1.00 95.75 89 HIS A O 1
ATOM 751 N N . PHE A 1 90 ? -4.519 1.144 1.121 1.00 93.69 90 PHE A N 1
ATOM 752 C CA . PHE A 1 90 ? -4.039 0.391 2.277 1.00 93.69 90 PHE A CA 1
A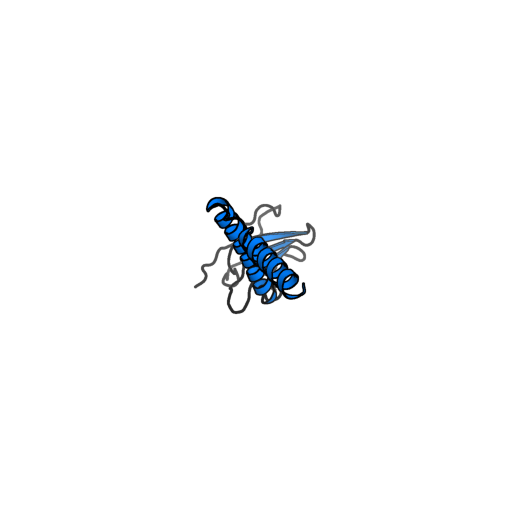TOM 753 C C . PHE A 1 90 ? -2.967 -0.628 1.911 1.00 93.69 90 PHE A C 1
ATOM 755 O O . PHE A 1 90 ? -2.936 -1.193 0.817 1.00 93.69 90 PHE A O 1
ATOM 762 N N . LYS A 1 91 ?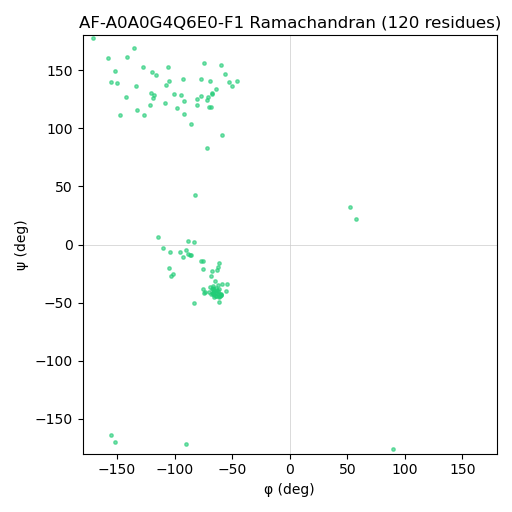 -2.076 -0.874 2.872 1.00 93.44 91 LYS A N 1
ATOM 763 C CA . LYS A 1 91 ? -0.997 -1.849 2.743 1.00 93.44 91 LYS A CA 1
ATOM 764 C C . LYS A 1 91 ? -1.564 -3.265 2.790 1.00 93.44 91 LYS A C 1
ATOM 766 O O . LYS A 1 91 ? -2.195 -3.638 3.776 1.00 93.44 91 LYS A O 1
ATOM 771 N N . VAL A 1 92 ? -1.278 -4.056 1.760 1.00 90.81 92 VAL A N 1
ATOM 772 C CA . VAL A 1 92 ? -1.719 -5.458 1.655 1.00 90.81 92 VAL A CA 1
ATOM 773 C C . VAL A 1 92 ? -0.618 -6.455 2.003 1.00 90.81 92 VAL A C 1
ATOM 775 O O . VAL A 1 92 ? -0.915 -7.567 2.428 1.00 90.81 92 VAL A O 1
ATOM 778 N N . TYR A 1 93 ? 0.656 -6.076 1.852 1.00 89.56 93 TYR A N 1
ATOM 779 C CA . TYR A 1 93 ? 1.778 -6.975 2.122 1.00 89.56 93 TYR A CA 1
ATOM 780 C C . TYR A 1 93 ? 3.029 -6.222 2.588 1.00 89.56 93 TYR A C 1
ATOM 782 O O . TYR A 1 93 ? 3.382 -5.174 2.043 1.00 89.56 93 TYR A O 1
ATOM 790 N N . ASN A 1 94 ? 3.731 -6.782 3.582 1.00 88.81 94 ASN A N 1
ATOM 791 C CA . ASN A 1 94 ? 4.978 -6.237 4.135 1.00 88.81 94 ASN A CA 1
ATOM 792 C C . ASN A 1 94 ? 6.207 -6.614 3.282 1.00 88.81 94 ASN A C 1
ATOM 794 O O . ASN A 1 94 ? 7.255 -6.962 3.817 1.00 88.81 94 ASN A O 1
ATOM 798 N N . GLY A 1 95 ? 6.074 -6.540 1.960 1.00 86.88 95 GLY A N 1
ATOM 799 C CA . GLY A 1 95 ? 7.159 -6.785 1.020 1.00 86.88 95 GLY A CA 1
ATOM 800 C C . GLY A 1 95 ? 6.776 -6.412 -0.405 1.00 86.88 95 GLY A C 1
ATOM 801 O O . GLY A 1 95 ? 5.634 -6.020 -0.688 1.00 86.88 95 GLY A O 1
ATOM 802 N N . SER A 1 96 ? 7.741 -6.559 -1.307 1.00 79.75 96 SER A N 1
ATOM 803 C CA . SER A 1 96 ? 7.525 -6.365 -2.733 1.00 79.75 96 SER A CA 1
ATOM 804 C C . SER A 1 96 ? 6.893 -7.604 -3.358 1.00 79.75 96 SER A C 1
ATOM 806 O O . SER A 1 96 ? 7.434 -8.705 -3.282 1.00 79.75 96 SER A O 1
ATOM 808 N N . ALA A 1 97 ? 5.760 -7.413 -4.027 1.00 78.62 97 ALA A N 1
ATOM 809 C CA . ALA A 1 97 ? 5.129 -8.446 -4.838 1.00 78.62 97 ALA A CA 1
ATOM 810 C C . ALA A 1 97 ? 5.718 -8.566 -6.250 1.00 78.62 97 ALA A C 1
ATOM 812 O O . ALA A 1 97 ? 5.230 -9.356 -7.058 1.00 78.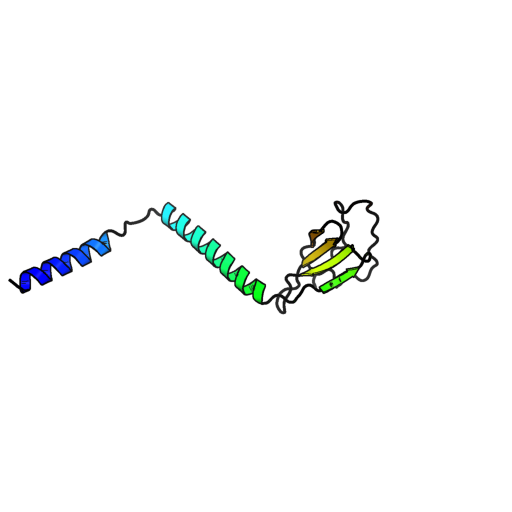62 97 ALA A O 1
ATOM 813 N N . CYS A 1 98 ? 6.749 -7.782 -6.582 1.00 78.06 98 CYS A N 1
ATOM 814 C CA . CYS A 1 98 ? 7.301 -7.702 -7.937 1.00 78.06 98 CYS A CA 1
ATOM 815 C C . CYS A 1 98 ? 7.872 -9.032 -8.456 1.00 78.06 98 CYS A C 1
ATOM 817 O O . CYS A 1 98 ? 8.091 -9.176 -9.661 1.00 78.06 98 CYS A O 1
ATOM 819 N N . ASN A 1 99 ? 8.115 -10.003 -7.572 1.00 78.81 99 ASN A N 1
ATOM 820 C CA . ASN A 1 99 ? 8.581 -11.342 -7.933 1.00 78.81 99 ASN A CA 1
ATOM 821 C C . ASN A 1 99 ? 7.445 -12.310 -8.276 1.00 78.81 99 ASN A C 1
ATOM 823 O O . ASN A 1 99 ? 7.710 -13.402 -8.777 1.00 78.81 99 ASN A O 1
ATOM 827 N N . PHE A 1 100 ? 6.184 -11.934 -8.056 1.00 80.25 100 PHE A N 1
ATOM 828 C CA . PHE A 1 100 ? 5.061 -12.762 -8.462 1.00 80.25 100 PHE A CA 1
ATOM 829 C C . PHE A 1 100 ? 4.984 -12.813 -9.995 1.00 80.25 100 PHE A C 1
ATOM 831 O O . PHE A 1 100 ? 5.035 -11.790 -10.678 1.00 80.25 100 PHE A O 1
ATOM 838 N N . ARG A 1 101 ? 4.896 -14.028 -10.548 1.00 79.50 101 ARG A N 1
ATOM 839 C CA . ARG A 1 101 ? 4.843 -14.286 -12.002 1.00 79.50 101 ARG A CA 1
ATOM 840 C C . ARG A 1 101 ? 3.510 -14.887 -12.461 1.00 79.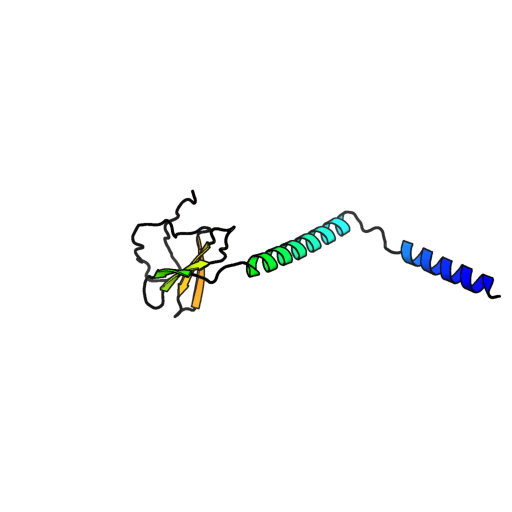50 101 ARG A C 1
ATOM 842 O O . ARG A 1 101 ? 3.387 -15.284 -13.613 1.00 79.50 101 ARG A O 1
ATOM 849 N N . GLY A 1 102 ? 2.527 -14.986 -11.566 1.00 81.19 102 GLY A N 1
ATOM 850 C CA . GLY A 1 102 ? 1.197 -15.500 -11.886 1.00 81.19 102 GLY A CA 1
ATOM 851 C C . GLY A 1 102 ? 0.222 -14.409 -12.331 1.00 81.19 102 GLY A C 1
ATOM 852 O O . GLY A 1 102 ? 0.579 -13.244 -12.502 1.00 81.19 102 GLY A O 1
ATOM 853 N N . ARG A 1 103 ? -1.050 -14.792 -12.474 1.00 79.81 103 ARG A N 1
ATOM 854 C CA . ARG A 1 103 ? -2.162 -13.862 -12.697 1.00 79.81 103 ARG A CA 1
ATOM 855 C C . ARG A 1 103 ? -2.896 -13.633 -11.385 1.00 79.81 103 ARG A C 1
ATOM 857 O O . ARG A 1 103 ? -3.298 -14.596 -10.738 1.00 79.81 103 ARG A O 1
ATOM 864 N N . LEU A 1 104 ? -3.109 -12.374 -11.019 1.00 78.44 104 LEU A N 1
ATOM 865 C CA . LEU A 1 104 ? -3.999 -12.053 -9.912 1.00 78.44 104 LEU A CA 1
ATOM 866 C C . LEU A 1 104 ? -5.442 -12.094 -10.423 1.00 78.44 104 LEU A C 1
ATOM 868 O O . LEU A 1 104 ? -5.806 -11.362 -11.348 1.00 78.44 104 LEU A O 1
ATOM 872 N N . ILE A 1 105 ? -6.252 -12.967 -9.831 1.00 77.25 105 ILE A N 1
ATOM 873 C CA . ILE A 1 105 ? -7.684 -13.056 -10.112 1.00 77.25 105 ILE A CA 1
ATOM 874 C C . ILE A 1 105 ? -8.409 -12.271 -9.028 1.00 77.25 105 ILE A C 1
ATOM 876 O O . ILE A 1 105 ? -8.353 -12.623 -7.852 1.00 77.25 105 ILE A O 1
ATOM 880 N N . TRP A 1 106 ? -9.104 -11.214 -9.436 1.00 77.31 106 TRP A N 1
ATOM 881 C CA . TRP A 1 106 ? -9.996 -10.488 -8.548 1.00 77.31 106 TRP A CA 1
ATOM 882 C C . TRP A 1 106 ? -11.369 -11.166 -8.549 1.00 77.31 106 TRP A C 1
ATOM 884 O O . TRP A 1 106 ? -12.120 -11.038 -9.512 1.00 77.31 106 TRP A O 1
ATOM 894 N N . ALA A 1 107 ? -11.678 -11.911 -7.488 1.00 78.62 107 ALA A N 1
ATOM 895 C CA . ALA A 1 107 ? -12.965 -12.598 -7.330 1.00 78.62 107 ALA A CA 1
ATOM 896 C C . ALA A 1 107 ? -13.911 -11.905 -6.332 1.00 78.62 107 ALA A C 1
ATOM 898 O O . ALA A 1 107 ? -15.059 -12.317 -6.188 1.00 78.62 107 ALA A O 1
ATOM 899 N N . ALA A 1 108 ? -13.438 -10.872 -5.631 1.00 76.81 108 ALA A N 1
ATOM 900 C CA . ALA A 1 108 ? -14.226 -10.173 -4.628 1.00 76.81 108 ALA A CA 1
ATOM 901 C C . ALA A 1 108 ? -15.237 -9.215 -5.278 1.00 76.81 108 ALA A C 1
ATOM 903 O O . ALA A 1 108 ? -14.943 -8.545 -6.269 1.00 76.81 108 ALA A O 1
ATOM 904 N N . THR A 1 109 ? -16.430 -9.112 -4.697 1.00 78.88 109 THR A N 1
ATOM 905 C CA . THR A 1 109 ? -17.437 -8.110 -5.089 1.00 78.88 109 THR A CA 1
ATOM 906 C C . THR A 1 109 ? -17.240 -6.772 -4.375 1.00 78.88 109 THR A C 1
ATOM 908 O O . THR A 1 109 ? -17.920 -5.804 -4.701 1.00 78.88 109 THR A O 1
ATOM 911 N N . GLN A 1 110 ? -16.343 -6.731 -3.387 1.00 79.88 110 GLN A N 1
ATOM 912 C CA . GLN A 1 110 ? -16.041 -5.591 -2.525 1.00 79.88 110 GLN A CA 1
ATOM 913 C C . GLN A 1 110 ? -14.528 -5.529 -2.257 1.00 79.88 110 GLN A C 1
ATOM 915 O O . GLN A 1 110 ? -13.812 -6.507 -2.466 1.00 79.88 110 GLN A O 1
ATOM 920 N N . ASP A 1 111 ? -14.046 -4.370 -1.817 1.00 78.81 111 ASP A N 1
ATOM 921 C CA . ASP A 1 111 ? -12.614 -4.085 -1.643 1.00 78.81 111 ASP A CA 1
ATOM 922 C C . ASP A 1 111 ? -12.075 -4.432 -0.243 1.00 78.81 111 ASP A C 1
ATOM 924 O O . ASP A 1 111 ? -10.878 -4.324 0.013 1.00 78.81 111 ASP A O 1
ATOM 928 N N . ASP A 1 112 ? -12.950 -4.843 0.669 1.00 76.81 112 ASP A N 1
ATOM 929 C CA . ASP A 1 112 ? -12.655 -5.197 2.060 1.00 76.81 112 ASP A CA 1
ATOM 930 C C . ASP A 1 112 ? -11.972 -6.566 2.218 1.00 76.81 112 ASP A C 1
ATOM 932 O O . ASP A 1 112 ? -11.377 -6.841 3.263 1.00 76.81 112 ASP A O 1
ATOM 936 N N . TYR A 1 113 ? -11.982 -7.399 1.172 1.00 75.94 113 TYR A N 1
ATOM 937 C CA . TYR A 1 113 ? -11.328 -8.706 1.164 1.00 75.94 113 TYR A CA 1
ATOM 938 C C . TYR A 1 113 ? -10.384 -8.853 -0.028 1.00 75.94 113 TYR A C 1
ATOM 940 O O . TYR A 1 113 ? -10.810 -8.992 -1.174 1.00 75.94 113 TYR A O 1
ATOM 948 N N . ILE A 1 114 ? -9.078 -8.897 0.251 1.00 78.62 114 ILE A N 1
ATOM 949 C CA . ILE A 1 114 ? -8.044 -9.106 -0.766 1.00 78.62 114 ILE A CA 1
ATOM 950 C C . ILE A 1 114 ? -7.236 -10.357 -0.428 1.00 78.62 114 ILE A C 1
ATOM 952 O O . ILE A 1 114 ? -6.569 -10.425 0.602 1.00 78.62 114 ILE A O 1
ATOM 956 N N . ALA A 1 115 ? -7.252 -11.333 -1.338 1.00 79.25 115 ALA A N 1
ATOM 957 C CA . ALA A 1 115 ? -6.287 -12.425 -1.349 1.00 79.25 115 ALA A CA 1
ATOM 958 C C . ALA A 1 115 ? -5.111 -12.022 -2.246 1.00 79.25 115 ALA A C 1
ATOM 960 O O . ALA A 1 115 ? -5.267 -11.886 -3.460 1.00 79.25 115 ALA A O 1
ATOM 961 N N . PHE A 1 116 ? -3.942 -11.809 -1.645 1.00 81.06 116 PHE A N 1
ATOM 962 C CA . PHE A 1 116 ? -2.753 -11.354 -2.355 1.00 81.06 116 PHE A CA 1
ATOM 963 C C . PHE A 1 116 ? -1.609 -12.373 -2.215 1.00 81.06 116 PHE A C 1
ATOM 965 O O . PHE A 1 116 ? -1.329 -12.808 -1.095 1.00 81.06 116 PHE A O 1
ATOM 972 N N . PRO A 1 117 ? -0.941 -12.780 -3.312 1.00 79.50 117 PRO A N 1
ATOM 973 C CA . PRO A 1 117 ? 0.144 -13.750 -3.245 1.00 79.50 117 PRO A CA 1
ATOM 974 C C . PRO A 1 117 ? 1.358 -13.149 -2.532 1.00 79.50 117 PRO A C 1
ATOM 976 O O . PRO A 1 117 ? 1.965 -12.187 -3.001 1.00 79.50 117 PRO A O 1
ATOM 979 N N . ALA A 1 118 ? 1.735 -13.747 -1.405 1.00 77.56 118 ALA A N 1
ATOM 980 C CA . ALA A 1 118 ? 2.987 -13.434 -0.737 1.00 77.56 118 ALA A CA 1
ATOM 981 C C . ALA A 1 118 ? 4.147 -14.103 -1.484 1.00 77.56 118 ALA A C 1
ATOM 983 O O . ALA A 1 118 ? 4.127 -15.310 -1.728 1.00 77.56 118 ALA A O 1
ATOM 984 N N . THR A 1 119 ? 5.169 -13.326 -1.831 1.00 72.69 119 THR A N 1
ATOM 985 C CA . THR A 1 119 ? 6.442 -13.856 -2.331 1.00 72.69 119 THR A CA 1
ATOM 986 C C . THR A 1 119 ? 7.504 -13.700 -1.259 1.00 72.69 119 THR A C 1
ATOM 988 O O . THR A 1 119 ? 7.575 -12.648 -0.617 1.00 72.69 119 THR A O 1
ATOM 991 N N . SER A 1 120 ? 8.338 -14.721 -1.067 1.00 69.75 120 SER A N 1
ATOM 992 C CA . SER A 1 120 ? 9.562 -14.561 -0.288 1.00 69.75 120 SER A CA 1
ATOM 993 C C . SER A 1 120 ? 10.482 -13.573 -1.004 1.00 69.75 120 SER A C 1
ATOM 995 O O . SER A 1 120 ? 10.674 -13.654 -2.221 1.00 69.75 120 SER A O 1
ATOM 997 N N . SER A 1 121 ? 11.035 -12.631 -0.253 1.00 61.12 121 SER A N 1
ATOM 998 C CA . SER A 1 121 ? 12.253 -11.931 -0.648 1.00 61.12 121 SER A CA 1
ATOM 999 C C . SER A 1 121 ? 13.406 -12.934 -0.533 1.00 61.12 121 SER A C 1
ATOM 1001 O O . SER A 1 121 ? 13.514 -13.607 0.495 1.00 61.12 121 SE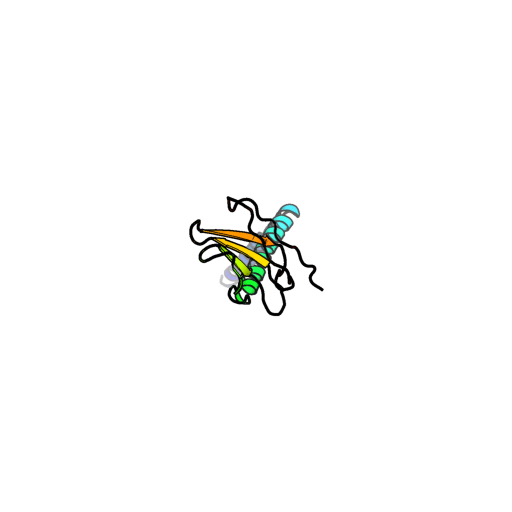R A O 1
ATOM 1003 N N . ASN A 1 122 ? 14.191 -13.105 -1.600 1.00 52.47 122 ASN A N 1
ATOM 1004 C CA . ASN A 1 122 ? 15.418 -13.911 -1.564 1.00 52.47 122 ASN A CA 1
ATOM 1005 C C . ASN A 1 122 ? 16.555 -13.104 -0.947 1.00 52.47 122 ASN A C 1
ATOM 1007 O O . ASN A 1 122 ? 16.653 -11.911 -1.306 1.00 52.47 122 ASN A O 1
#

pLDDT: mean 82.44, std 15.36, range [48.09, 97.44]

InterPro domains:
  IPR057562 Tli3-like domain [PF24316] (52-120)

Nearest PDB structures (foldseek):
  8boz-assembly7_N  TM=9.013E-01  e=4.646E-03  Escherichia coli
  5l8s-assembly2_D  TM=6.974E-01  e=4.605E+00  Sporosarcina psychrophila
  7s26-assembly1_A  TM=3.684E-01  e=3.828E+00  Homo sapiens
  3tdg-assembly1_A-2  TM=4.696E-01  e=6.664E+00  Helicobacter pylori

Mean predicted aligned error: 11.31 Å

Secondary structure (DSSP, 8-state):
-HHHHHHHHHHHHHHHHH-S----HHHHHHHHHHHHHHHHHHHHHHHHHTPPPPEEEEESSSSEEEEEES-BTTB--EEEEEETTTTEEEEEESS--TT--SPPP---SSTT----------

Radius of gyration: 27.84 Å; Cα contacts (8 Å, |Δi|>4): 124; chains: 1; bounding box: 52×64×62 Å

Sequence (122 aa):
MLLHRIKFSLLFIFSATLLTGCLSLKEKAAIKAEQDKIEQQRQLAELRKTFKPPVVIYRIDEHRFFTLEEFNEKREGYTFYNNTQTQAHFKVYNGSACNFRGRLIWAATQDDYIAFPATSSN